Protein AF-A0A1Y0BG69-F1 (afdb_monomer_lite)

Sequence (122 aa):
MMGEAATEIIRYAQQEHMDLIALATHGRSGLQRWFYGSVAEKVLHTARTPLLLIRPVTQQELSPRDLSAIVVPLDGSPLAEVALPVAAAIATRCNAPLILLRVIEIVAIAFADPTGMAGTNY

Radius of gyration: 22.8 Å; chains: 1; bounding box: 70×33×50 Å

Secondary structure (DSSP, 8-state):
--S-HHHHHHHHHHHTT-S-EEEEPP-S--SSS----HHHHHHHHH--S-EEEE--SSSSPPPGGG---EEEE--S-HHHHTHHHHHHHHHHHHT--EEEE---------PPPS--------

Structure (mmCIF, N/CA/C/O backbone):
data_AF-A0A1Y0BG69-F1
#
_entry.id   AF-A0A1Y0BG69-F1
#
loop_
_atom_site.group_PDB
_atom_site.id
_atom_site.type_symbol
_atom_site.label_atom_id
_atom_site.label_alt_id
_atom_site.label_comp_id
_atom_site.label_asym_id
_atom_site.label_entity_id
_atom_site.label_seq_id
_atom_site.pdbx_PDB_ins_code
_atom_site.Cartn_x
_atom_site.Cartn_y
_atom_site.Cartn_z
_atom_site.occupancy
_atom_site.B_iso_or_equiv
_atom_site.auth_seq_id
_atom_site.auth_comp_id
_atom_site.auth_asym_id
_atom_site.auth_atom_id
_atom_site.pdbx_PDB_model_num
ATOM 1 N N . MET A 1 1 ? -10.987 15.325 19.977 1.00 65.94 1 MET A N 1
ATOM 2 C CA . MET A 1 1 ? -9.513 15.229 19.927 1.00 65.94 1 MET A CA 1
ATOM 3 C C . MET A 1 1 ? -8.950 16.641 19.918 1.00 65.94 1 MET A C 1
ATOM 5 O O . MET A 1 1 ? -9.522 17.489 19.244 1.00 65.94 1 MET A O 1
ATOM 9 N N . MET A 1 2 ? -7.912 16.911 20.706 1.00 77.25 2 MET A N 1
ATOM 10 C CA . MET A 1 2 ? -7.220 18.206 20.789 1.00 77.25 2 MET A CA 1
ATOM 11 C C . MET A 1 2 ? -5.729 17.906 20.650 1.00 77.25 2 MET A C 1
ATOM 13 O O . MET A 1 2 ? -5.201 17.156 21.464 1.00 77.25 2 MET A O 1
ATOM 17 N N . GLY A 1 3 ? -5.064 18.452 19.634 1.00 85.56 3 GLY A N 1
ATOM 18 C CA . GLY A 1 3 ? -3.651 18.179 19.383 1.00 85.56 3 GLY A CA 1
ATOM 19 C C . GLY A 1 3 ? -3.270 18.314 17.914 1.00 85.56 3 GLY A C 1
ATOM 20 O O . GLY A 1 3 ? -4.076 18.695 17.066 1.00 85.56 3 GLY A O 1
ATOM 21 N N . GLU A 1 4 ? -2.017 17.998 17.612 1.00 93.00 4 GLU A N 1
ATOM 22 C CA . GLU A 1 4 ? -1.519 17.942 16.242 1.00 93.00 4 GLU A CA 1
ATOM 23 C C . GLU A 1 4 ? -2.142 16.758 15.486 1.00 93.00 4 GLU A C 1
ATOM 25 O O . GLU A 1 4 ? -2.043 15.612 15.925 1.00 93.00 4 GLU A O 1
ATOM 30 N N . ALA A 1 5 ? -2.721 17.023 14.311 1.00 92.75 5 ALA A N 1
ATOM 31 C CA . ALA A 1 5 ? -3.519 16.056 13.557 1.00 92.75 5 ALA A CA 1
ATOM 32 C C . ALA A 1 5 ? -2.838 14.691 13.348 1.00 92.75 5 ALA A C 1
ATOM 34 O O . ALA A 1 5 ? -3.445 13.668 13.638 1.00 92.75 5 ALA A O 1
ATOM 35 N N . ALA A 1 6 ? -1.581 14.651 12.890 1.00 94.00 6 ALA A N 1
ATOM 36 C CA . ALA A 1 6 ? -0.883 13.384 12.644 1.00 94.00 6 ALA A CA 1
ATOM 37 C C . ALA A 1 6 ? -0.723 12.549 13.923 1.00 94.00 6 ALA A C 1
ATOM 39 O O . ALA A 1 6 ? -0.935 11.339 13.914 1.00 94.00 6 ALA A O 1
ATOM 40 N N . THR A 1 7 ? -0.389 13.212 15.029 1.00 95.62 7 THR A N 1
ATOM 41 C CA . THR A 1 7 ? -0.216 12.577 16.336 1.00 95.62 7 THR A CA 1
ATOM 42 C C . THR A 1 7 ? -1.546 12.023 16.852 1.00 95.62 7 THR A C 1
ATOM 44 O O . THR A 1 7 ? -1.593 10.885 17.316 1.00 95.62 7 THR A O 1
ATOM 47 N N . GLU A 1 8 ? -2.635 12.786 16.723 1.00 97.12 8 GLU A N 1
ATOM 48 C CA . GLU A 1 8 ? -3.981 12.327 17.092 1.00 97.12 8 GLU A CA 1
ATOM 49 C C . GLU A 1 8 ? -4.439 11.139 16.232 1.00 97.12 8 GLU A C 1
ATOM 51 O O . GLU A 1 8 ? -4.952 10.167 16.777 1.00 97.12 8 GLU A O 1
ATOM 56 N N . ILE A 1 9 ? -4.213 11.184 14.912 1.00 96.00 9 ILE A N 1
ATOM 57 C CA . ILE A 1 9 ? -4.584 10.108 13.976 1.00 96.00 9 ILE A CA 1
ATOM 58 C C . ILE A 1 9 ? -3.878 8.802 14.346 1.00 96.00 9 ILE A C 1
ATOM 60 O O . ILE A 1 9 ? -4.528 7.764 14.456 1.00 96.00 9 ILE A O 1
ATOM 64 N N . ILE A 1 10 ? -2.559 8.847 14.564 1.00 96.56 10 ILE A N 1
ATOM 65 C CA . ILE A 1 10 ? -1.777 7.658 14.932 1.00 96.56 10 ILE A CA 1
ATOM 66 C C . ILE A 1 10 ? -2.250 7.113 16.276 1.00 96.56 10 ILE A C 1
ATOM 68 O O . ILE A 1 10 ? -2.449 5.906 16.409 1.00 96.56 10 ILE A O 1
ATOM 72 N N . ARG A 1 11 ? -2.450 7.992 17.266 1.00 96.00 11 ARG A N 1
ATOM 73 C CA . ARG A 1 11 ? -2.898 7.570 18.592 1.00 96.00 11 ARG A CA 1
ATOM 74 C C . ARG A 1 11 ? -4.264 6.904 18.523 1.00 96.00 11 ARG A C 1
ATOM 76 O O . ARG A 1 11 ? -4.426 5.826 19.079 1.00 96.00 11 ARG A O 1
ATOM 83 N N . TYR A 1 12 ? -5.208 7.516 17.815 1.00 96.50 12 TYR A N 1
ATOM 84 C CA . TYR A 1 12 ? -6.544 6.965 17.631 1.00 96.50 12 TYR A CA 1
ATOM 85 C C . TYR A 1 12 ? -6.490 5.598 16.942 1.00 96.50 12 TYR A C 1
ATOM 87 O O . TYR A 1 12 ? -7.056 4.636 17.449 1.00 96.50 12 TYR A O 1
ATOM 95 N N . ALA A 1 13 ? -5.733 5.476 15.845 1.00 97.19 13 ALA A N 1
ATOM 96 C CA . ALA A 1 13 ? -5.577 4.207 15.136 1.00 97.19 13 ALA A CA 1
ATOM 97 C C . ALA A 1 13 ? -4.989 3.098 16.024 1.00 97.19 13 ALA A C 1
ATOM 99 O O . ALA A 1 13 ? -5.405 1.947 15.926 1.00 97.19 13 ALA A O 1
ATOM 100 N N . GLN A 1 14 ? -4.048 3.437 16.908 1.00 95.19 14 GLN A N 1
ATOM 101 C CA . GLN A 1 14 ? -3.461 2.484 17.851 1.00 95.19 14 GLN A CA 1
ATOM 102 C C . GLN A 1 14 ? -4.418 2.104 18.986 1.00 95.19 14 GLN A C 1
ATOM 104 O O . GLN A 1 14 ? -4.497 0.930 19.335 1.00 95.19 14 GLN A O 1
ATOM 109 N N . GLN A 1 15 ? -5.117 3.082 19.567 1.00 96.25 15 GLN A N 1
ATOM 110 C CA . GLN A 1 15 ? -6.034 2.872 20.693 1.00 96.25 15 GLN A CA 1
ATOM 111 C C . GLN A 1 15 ? -7.259 2.057 20.290 1.00 96.25 15 GLN A C 1
ATOM 113 O O . GLN A 1 15 ? -7.677 1.175 21.030 1.00 96.25 15 GLN A O 1
ATOM 118 N N . GLU A 1 16 ? -7.794 2.327 19.103 1.00 97.06 16 GLU A N 1
ATOM 119 C CA . GLU A 1 16 ? -8.989 1.658 18.593 1.00 97.06 16 GLU A CA 1
ATOM 120 C C . GLU A 1 16 ? -8.660 0.416 17.752 1.00 97.06 16 GLU A C 1
ATOM 122 O O . GLU A 1 16 ? -9.549 -0.154 17.129 1.00 97.06 16 GLU A O 1
ATOM 127 N N . HIS A 1 17 ? -7.392 -0.013 17.718 1.00 95.50 17 HIS A N 1
ATOM 128 C CA . HIS A 1 17 ? -6.939 -1.186 16.964 1.00 95.50 17 HIS A CA 1
ATOM 129 C C . HIS A 1 17 ? -7.352 -1.160 15.482 1.00 95.50 17 HIS A C 1
ATOM 131 O O . HIS A 1 17 ? -7.807 -2.157 14.929 1.00 95.50 17 HIS A O 1
ATOM 137 N N . MET A 1 18 ? -7.197 -0.008 14.829 1.00 96.94 18 MET A N 1
ATOM 138 C CA . MET A 1 18 ? -7.481 0.125 13.402 1.00 96.94 18 MET A CA 1
ATOM 139 C C . MET A 1 18 ? -6.463 -0.660 12.569 1.00 96.94 18 MET A C 1
ATOM 141 O O . MET A 1 18 ? -5.253 -0.516 12.759 1.00 96.94 18 MET A O 1
ATOM 145 N N . ASP A 1 19 ? -6.956 -1.411 11.583 1.00 94.94 19 ASP A N 1
ATOM 146 C CA . ASP A 1 19 ? -6.126 -2.222 10.681 1.00 94.94 19 ASP A CA 1
ATOM 147 C C . ASP A 1 19 ? -5.559 -1.436 9.482 1.00 94.94 19 ASP A C 1
ATOM 149 O O . ASP A 1 19 ? -4.646 -1.903 8.800 1.00 94.94 19 ASP A O 1
ATOM 153 N N . LEU A 1 20 ? -6.100 -0.246 9.193 1.00 94.75 20 LEU A N 1
ATOM 154 C CA . LEU A 1 20 ? -5.717 0.579 8.044 1.00 94.75 20 LEU A CA 1
ATOM 155 C C . LEU A 1 20 ? -6.001 2.062 8.306 1.00 94.75 20 LEU A C 1
ATOM 157 O O . LEU A 1 20 ? -7.072 2.417 8.797 1.00 94.75 20 LEU A O 1
ATOM 161 N N . ILE A 1 21 ? -5.086 2.941 7.895 1.00 95.94 21 ILE A N 1
ATOM 162 C CA . ILE A 1 21 ? -5.324 4.389 7.826 1.00 95.94 21 ILE A CA 1
ATOM 163 C C . ILE A 1 21 ? -5.348 4.809 6.352 1.00 95.94 21 ILE A C 1
ATOM 165 O O . ILE A 1 21 ? -4.361 4.642 5.637 1.00 95.94 21 ILE A O 1
ATOM 169 N N . ALA A 1 22 ? -6.460 5.385 5.894 1.00 92.81 22 ALA A N 1
ATOM 170 C CA . ALA A 1 22 ? -6.577 5.953 4.553 1.00 92.81 22 ALA A CA 1
ATOM 171 C C . ALA A 1 22 ? -6.403 7.479 4.591 1.00 92.81 22 ALA A C 1
ATOM 173 O O . ALA A 1 22 ? -7.084 8.163 5.355 1.00 92.81 22 ALA A O 1
ATOM 174 N N . LEU A 1 23 ? -5.505 8.021 3.765 1.00 91.00 23 LEU A N 1
ATOM 175 C CA . LEU A 1 23 ? -5.225 9.458 3.695 1.00 91.00 23 LEU A CA 1
ATOM 176 C C . LEU A 1 23 ? -5.242 9.955 2.253 1.00 91.00 23 LEU A C 1
ATOM 178 O O . LEU A 1 23 ? -4.667 9.336 1.358 1.00 91.00 23 LEU A O 1
ATOM 182 N N . ALA A 1 24 ? -5.832 11.129 2.042 1.00 84.25 24 ALA A N 1
ATOM 183 C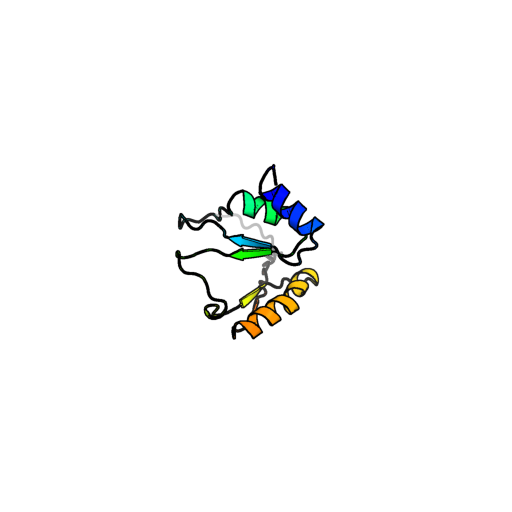 CA . ALA A 1 24 ? -5.679 11.867 0.797 1.00 84.25 24 ALA A CA 1
ATOM 184 C C . ALA A 1 24 ? -4.398 12.718 0.828 1.00 84.25 24 ALA A C 1
ATOM 186 O O . ALA A 1 24 ? -4.107 13.414 1.802 1.00 84.25 24 ALA A O 1
ATOM 187 N N . THR A 1 25 ? -3.641 12.695 -0.265 1.00 79.06 25 THR A N 1
ATOM 188 C CA . THR A 1 25 ? -2.499 13.589 -0.502 1.00 79.06 25 THR A CA 1
ATOM 189 C C . THR A 1 25 ? -2.959 14.796 -1.321 1.00 79.06 25 THR A C 1
ATOM 191 O O . THR A 1 25 ? -3.876 14.695 -2.131 1.00 79.06 25 THR A O 1
ATOM 194 N N . HIS A 1 26 ? -2.387 15.980 -1.097 1.00 69.06 26 HIS A N 1
ATOM 195 C CA . HIS A 1 26 ? -2.846 17.186 -1.791 1.00 69.06 26 HIS A CA 1
ATOM 196 C C . HIS A 1 26 ? -2.3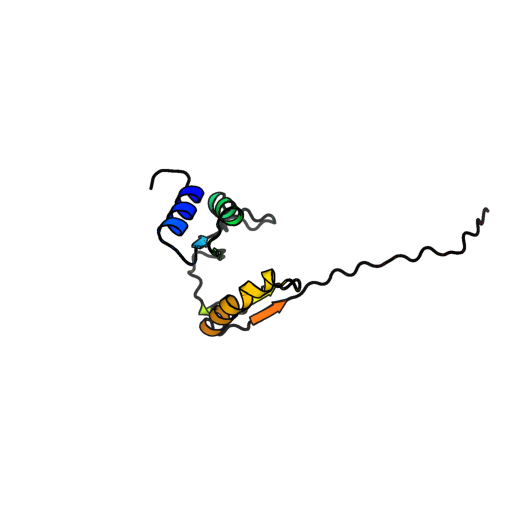64 17.195 -3.252 1.00 69.06 26 HIS A C 1
ATOM 198 O O . HIS A 1 26 ? -1.179 17.038 -3.524 1.00 69.06 26 HIS A O 1
ATOM 204 N N . GLY A 1 27 ? -3.290 17.411 -4.195 1.00 55.09 27 GLY A N 1
ATOM 205 C CA . GLY A 1 27 ? -3.038 17.404 -5.645 1.00 55.09 27 GLY A CA 1
ATOM 206 C C . GLY A 1 27 ? -2.989 18.781 -6.321 1.00 55.09 27 GLY A C 1
ATOM 207 O O . GLY A 1 27 ? -3.042 18.845 -7.544 1.00 55.09 27 GLY A O 1
ATOM 208 N N . ARG A 1 28 ? -2.920 19.894 -5.571 1.00 49.47 28 ARG A N 1
ATOM 209 C CA . ARG A 1 28 ? -3.156 21.246 -6.127 1.00 49.47 28 ARG A CA 1
ATOM 210 C C . ARG A 1 28 ? -2.051 21.840 -7.012 1.00 49.47 28 ARG A C 1
ATOM 212 O O . ARG A 1 28 ? -2.241 22.934 -7.529 1.00 49.47 28 ARG A O 1
ATOM 219 N N . SER A 1 29 ? -0.944 21.157 -7.262 1.00 50.53 29 SER A N 1
ATOM 220 C CA . SER A 1 29 ? 0.037 21.628 -8.241 1.00 50.53 29 SER A CA 1
ATOM 221 C C . SER A 1 29 ? 0.727 20.443 -8.894 1.00 50.53 29 SER A C 1
ATOM 223 O O . SER A 1 29 ? 1.465 19.686 -8.265 1.00 50.53 29 SER A O 1
ATOM 225 N N . GLY A 1 30 ? 0.476 20.253 -10.186 1.00 52.00 30 GLY A N 1
ATOM 226 C CA . GLY A 1 30 ? 1.339 19.414 -10.999 1.00 52.00 30 GLY A CA 1
ATOM 227 C C . GLY A 1 30 ? 2.713 20.066 -11.073 1.00 52.00 30 GLY A C 1
ATOM 228 O O . GLY A 1 30 ? 2.895 20.927 -11.911 1.00 52.00 30 GLY A O 1
ATOM 229 N N . LEU A 1 31 ? 3.652 19.703 -10.195 1.00 45.22 31 LEU A N 1
ATOM 230 C CA . LEU A 1 31 ? 5.086 19.945 -10.375 1.00 45.22 31 LEU A CA 1
ATOM 231 C C . LEU A 1 31 ? 5.898 19.025 -9.437 1.00 45.22 31 LEU A C 1
ATOM 233 O O . LEU A 1 31 ? 5.801 19.132 -8.222 1.00 45.22 31 LEU A O 1
ATOM 237 N N . GLN A 1 32 ? 6.663 18.116 -10.048 1.00 47.34 32 GLN A N 1
ATOM 238 C CA . GLN A 1 32 ? 7.949 17.469 -9.697 1.00 47.34 32 GLN A CA 1
ATOM 239 C C . GLN A 1 32 ? 8.396 17.125 -8.258 1.00 47.34 32 GLN A C 1
ATOM 241 O O . GLN A 1 32 ? 9.358 16.366 -8.130 1.00 47.34 32 GLN A O 1
ATOM 246 N N . ARG A 1 33 ? 7.758 17.569 -7.175 1.00 52.25 33 ARG A N 1
ATOM 247 C CA . ARG A 1 33 ? 8.136 17.160 -5.817 1.00 52.25 33 ARG A CA 1
ATOM 248 C C . ARG A 1 33 ? 6.890 16.888 -4.997 1.00 52.25 33 ARG A C 1
ATOM 250 O O . ARG A 1 33 ? 6.041 17.748 -4.805 1.00 52.25 33 ARG A O 1
ATOM 257 N N . TRP A 1 34 ? 6.767 15.632 -4.599 1.00 55.00 34 TRP A N 1
ATOM 258 C CA . TRP A 1 34 ? 5.661 15.083 -3.843 1.00 55.00 34 TRP A CA 1
ATOM 259 C C . TRP A 1 34 ? 5.578 15.791 -2.490 1.00 55.00 34 TRP A C 1
ATOM 261 O O . TRP A 1 34 ? 6.218 15.365 -1.535 1.00 55.00 34 TRP A O 1
ATOM 271 N N . PHE A 1 35 ? 4.807 16.868 -2.378 1.00 54.78 35 PHE A N 1
ATOM 272 C CA . PHE A 1 35 ? 4.401 17.354 -1.065 1.00 54.78 35 PHE A CA 1
ATOM 273 C C . PHE A 1 35 ? 3.239 16.469 -0.606 1.00 54.78 35 PHE A C 1
ATOM 275 O O . PHE A 1 35 ? 2.065 16.810 -0.766 1.00 54.78 35 PHE A O 1
ATOM 282 N N . TYR A 1 36 ? 3.568 15.282 -0.077 1.00 60.56 36 TYR A N 1
ATOM 283 C CA . TYR A 1 36 ? 2.692 14.594 0.869 1.00 60.56 36 TYR A CA 1
ATOM 284 C C . TYR A 1 36 ? 2.293 15.672 1.882 1.00 60.56 36 TYR A C 1
ATOM 286 O O . TYR A 1 36 ? 3.173 16.272 2.485 1.00 60.56 36 TYR A O 1
ATOM 294 N N . GLY A 1 37 ? 1.014 16.056 1.978 1.00 70.25 37 GLY A N 1
ATOM 295 C CA . GLY A 1 37 ? 0.625 17.141 2.893 1.00 70.25 37 GLY A CA 1
ATOM 296 C C . GLY A 1 37 ? 1.220 16.892 4.286 1.00 70.25 37 GLY A C 1
ATOM 297 O O . GLY A 1 37 ? 1.366 15.732 4.662 1.00 70.25 37 GLY A O 1
ATOM 298 N N . SER A 1 38 ? 1.564 17.937 5.043 1.00 79.12 38 SER A N 1
ATOM 299 C CA . SER A 1 38 ? 2.363 17.817 6.283 1.00 79.12 38 SER A CA 1
ATOM 300 C C . SER A 1 38 ? 1.864 16.743 7.263 1.00 79.12 38 SER A C 1
ATOM 302 O O . SER A 1 38 ? 2.656 16.079 7.927 1.00 79.12 38 SER A O 1
ATOM 304 N N . VAL A 1 39 ? 0.549 16.510 7.311 1.00 89.31 39 VAL A N 1
ATOM 305 C CA . VAL A 1 39 ? -0.065 15.417 8.078 1.00 89.31 39 VAL A CA 1
ATOM 306 C C . VAL A 1 39 ? 0.253 14.042 7.483 1.00 89.31 39 VAL A C 1
ATOM 308 O O . VAL A 1 39 ? 0.705 13.160 8.205 1.00 89.31 39 VAL A O 1
ATOM 311 N N . ALA A 1 40 ? 0.033 13.846 6.181 1.00 89.50 40 ALA A N 1
ATOM 312 C CA . ALA A 1 40 ? 0.264 12.568 5.510 1.00 89.50 40 ALA A CA 1
ATOM 313 C C . ALA A 1 40 ? 1.737 12.153 5.547 1.00 89.50 40 ALA A C 1
ATOM 315 O O . ALA A 1 40 ? 2.028 10.984 5.782 1.00 89.50 40 ALA A O 1
ATOM 316 N N . GLU A 1 41 ? 2.657 13.105 5.388 1.00 88.38 41 GLU A N 1
ATOM 317 C CA . GLU A 1 41 ? 4.092 12.853 5.522 1.00 88.38 41 GLU A CA 1
ATOM 318 C C . GLU A 1 41 ? 4.447 12.375 6.933 1.00 88.38 41 GLU A C 1
ATOM 320 O O . GLU A 1 41 ? 5.126 11.361 7.102 1.00 88.38 41 GLU A O 1
ATOM 325 N N . LYS A 1 42 ? 3.946 13.061 7.964 1.00 91.88 42 LYS A N 1
ATOM 326 C CA . LYS A 1 42 ? 4.232 12.689 9.350 1.00 91.88 42 LYS A CA 1
ATOM 327 C C . LYS A 1 42 ? 3.630 11.335 9.729 1.00 91.88 42 LYS A C 1
ATOM 329 O O . LYS A 1 42 ? 4.280 10.559 10.433 1.00 91.88 42 LYS A O 1
ATOM 334 N N . VAL A 1 43 ? 2.424 11.030 9.244 1.00 94.56 43 VAL A N 1
ATOM 335 C CA . VAL A 1 43 ? 1.804 9.711 9.439 1.00 94.56 43 VAL A CA 1
ATOM 336 C C . VAL A 1 43 ? 2.606 8.627 8.719 1.00 94.56 43 VAL A C 1
ATOM 338 O O . VAL A 1 43 ? 2.909 7.616 9.342 1.00 94.56 43 VAL A O 1
ATOM 341 N N . LEU A 1 44 ? 3.030 8.859 7.472 1.00 92.88 44 LEU A N 1
ATOM 342 C CA . LEU A 1 44 ? 3.843 7.916 6.694 1.00 92.88 44 LEU A CA 1
ATOM 343 C C . LEU A 1 44 ? 5.128 7.497 7.416 1.00 92.88 44 LEU A C 1
ATOM 345 O O . LEU A 1 44 ? 5.468 6.319 7.421 1.00 92.88 44 LEU A O 1
ATOM 349 N N . HIS A 1 45 ? 5.819 8.443 8.048 1.00 92.50 45 HIS A N 1
ATOM 350 C CA . HIS A 1 45 ? 7.085 8.162 8.728 1.00 92.50 45 HIS A CA 1
ATOM 351 C C . HIS A 1 45 ? 6.927 7.512 10.110 1.00 92.50 45 HIS A C 1
ATOM 353 O O . HIS A 1 45 ? 7.884 6.931 10.617 1.00 92.50 45 HIS A O 1
ATOM 359 N N . THR A 1 46 ? 5.758 7.634 10.745 1.00 94.88 46 THR A N 1
ATOM 360 C CA . THR A 1 46 ? 5.603 7.307 12.176 1.00 94.88 46 THR A CA 1
ATOM 361 C C . THR A 1 46 ? 4.612 6.174 12.437 1.00 94.88 46 THR A C 1
ATOM 363 O O . THR A 1 46 ? 4.714 5.480 13.452 1.00 94.88 46 THR A O 1
ATOM 366 N N . ALA A 1 47 ? 3.623 5.988 11.563 1.00 94.69 47 ALA A N 1
ATOM 367 C CA . ALA A 1 47 ? 2.585 4.990 11.761 1.00 94.69 47 ALA A CA 1
ATOM 368 C C . ALA A 1 47 ? 3.153 3.568 11.681 1.00 94.69 47 ALA A C 1
ATOM 370 O O . ALA A 1 47 ? 3.986 3.249 10.840 1.00 94.69 47 ALA A O 1
ATOM 371 N N . ARG A 1 48 ? 2.650 2.698 12.561 1.00 93.19 48 ARG A N 1
ATOM 372 C CA . ARG A 1 48 ? 2.874 1.243 12.499 1.00 93.19 48 ARG A CA 1
ATOM 373 C C . ARG A 1 48 ? 1.699 0.499 11.861 1.00 93.19 48 ARG A C 1
ATOM 375 O O . ARG A 1 48 ? 1.824 -0.672 11.533 1.00 93.19 48 ARG A O 1
ATOM 382 N N . THR A 1 49 ? 0.566 1.180 11.714 1.00 94.81 49 THR A N 1
ATOM 383 C CA . THR A 1 49 ? -0.628 0.681 11.033 1.00 94.81 49 THR A CA 1
ATOM 384 C C . THR A 1 49 ? -0.436 0.801 9.519 1.00 94.81 49 THR A C 1
ATOM 386 O O . THR A 1 49 ? 0.066 1.838 9.076 1.00 94.81 49 THR A O 1
ATOM 389 N N . PRO A 1 50 ? -0.843 -0.202 8.718 1.00 94.31 50 PRO A N 1
ATOM 390 C CA . PRO A 1 50 ? -0.868 -0.099 7.262 1.00 94.31 50 PRO A CA 1
ATOM 391 C C . PRO A 1 50 ? -1.522 1.198 6.765 1.00 94.31 50 PRO A C 1
ATOM 393 O O . PRO A 1 50 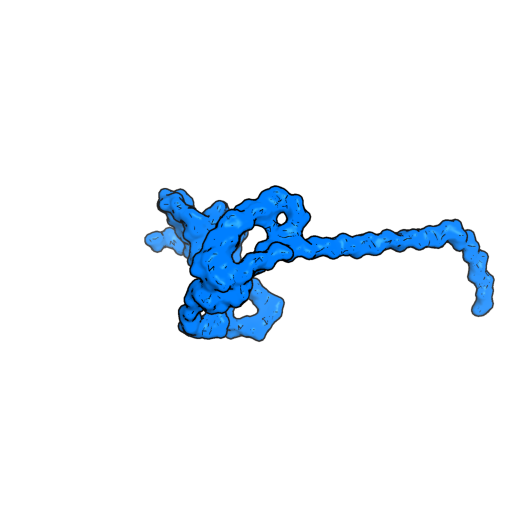? -2.492 1.686 7.352 1.00 94.31 50 PRO A O 1
ATOM 396 N N . LEU A 1 51 ? -1.002 1.749 5.664 1.00 93.94 51 LEU A N 1
ATOM 397 C CA . LEU A 1 51 ? -1.461 3.016 5.092 1.00 93.94 51 LEU A CA 1
ATOM 398 C C . LEU A 1 51 ? -1.970 2.838 3.659 1.00 93.94 51 LEU A C 1
ATOM 400 O O . LEU A 1 51 ? -1.314 2.203 2.835 1.00 93.94 51 LEU A O 1
ATOM 404 N N . LEU A 1 52 ? -3.096 3.480 3.345 1.00 91.81 52 LEU A N 1
ATOM 405 C CA . LEU A 1 52 ? -3.585 3.687 1.982 1.00 91.81 52 LEU A CA 1
ATOM 406 C C . LEU A 1 52 ? -3.492 5.177 1.645 1.00 91.81 52 LEU A C 1
ATOM 408 O O . LEU A 1 52 ? -4.248 5.991 2.175 1.00 91.81 52 LEU A O 1
ATOM 412 N N . LEU A 1 53 ? -2.571 5.543 0.754 1.00 89.50 53 LEU A N 1
ATOM 413 C CA . LEU A 1 53 ? -2.425 6.919 0.283 1.00 89.50 53 LEU A CA 1
ATOM 414 C C . LEU A 1 53 ? -3.139 7.096 -1.055 1.00 89.50 53 LEU A C 1
ATOM 416 O O . LEU A 1 53 ? -2.813 6.436 -2.038 1.00 89.50 53 LEU A O 1
ATOM 420 N N . ILE A 1 54 ? -4.093 8.020 -1.097 1.00 85.06 54 ILE A N 1
ATOM 421 C CA . ILE A 1 54 ? -4.885 8.324 -2.287 1.00 85.06 54 ILE A CA 1
ATOM 422 C C . ILE A 1 54 ? -4.470 9.697 -2.803 1.00 85.06 54 ILE A C 1
ATOM 424 O O . ILE A 1 54 ? -4.443 10.679 -2.059 1.00 85.06 54 ILE A O 1
ATOM 428 N N . ARG A 1 55 ? -4.142 9.786 -4.092 1.00 79.44 55 ARG A N 1
ATOM 429 C CA . ARG A 1 55 ? -3.921 11.067 -4.765 1.00 79.44 55 ARG A CA 1
ATOM 430 C C . ARG A 1 55 ? -5.160 11.407 -5.598 1.00 79.44 55 ARG A C 1
ATOM 432 O O . ARG A 1 55 ? -5.373 10.764 -6.623 1.00 79.44 55 ARG A O 1
ATOM 439 N N . PRO A 1 56 ? -5.964 12.405 -5.204 1.00 72.06 56 PRO A N 1
ATOM 440 C CA . PRO A 1 56 ? -7.075 12.861 -6.020 1.00 72.06 56 PRO A CA 1
ATOM 441 C C . PRO A 1 56 ? -6.518 13.558 -7.267 1.00 72.06 56 PRO A C 1
ATOM 443 O O . PRO A 1 56 ? -5.779 14.540 -7.168 1.00 72.06 56 PRO A O 1
ATOM 446 N N . VAL A 1 57 ? -6.834 13.018 -8.444 1.00 66.00 57 VAL A N 1
ATOM 447 C CA . VAL A 1 57 ? -6.480 13.624 -9.742 1.00 66.00 57 VAL A CA 1
ATOM 448 C C . VAL A 1 57 ? -7.526 14.670 -10.148 1.00 66.00 57 VAL A C 1
ATOM 450 O O . VAL A 1 57 ? -7.201 15.660 -10.797 1.00 66.00 57 VAL A O 1
ATOM 453 N N . THR A 1 58 ? -8.768 14.496 -9.693 1.00 67.25 58 THR A N 1
ATOM 454 C CA . THR A 1 58 ? -9.903 15.415 -9.852 1.00 67.25 58 THR A CA 1
ATOM 455 C C . THR A 1 58 ? -10.730 15.435 -8.555 1.00 67.25 58 THR A C 1
ATOM 457 O O . THR A 1 58 ? -10.396 14.744 -7.594 1.00 67.25 58 THR A O 1
ATOM 460 N N . GLN A 1 59 ? -11.812 16.223 -8.502 1.00 63.03 59 GLN A N 1
ATOM 461 C CA . GLN A 1 59 ? -12.811 16.130 -7.420 1.00 63.03 59 GLN A CA 1
ATOM 462 C C . GLN A 1 59 ? -13.706 14.882 -7.532 1.00 63.03 59 GLN A C 1
ATOM 464 O O . GLN A 1 59 ? -14.623 14.718 -6.735 1.00 63.03 59 GLN A O 1
ATOM 469 N N . GLN A 1 60 ? -13.472 14.024 -8.528 1.00 62.03 60 GLN A N 1
ATOM 470 C CA . GLN A 1 60 ? -14.242 12.808 -8.722 1.00 62.03 60 GLN A CA 1
ATOM 471 C C . GLN A 1 60 ? -13.798 11.748 -7.711 1.00 62.03 60 GLN A C 1
ATOM 473 O O . GLN A 1 60 ? -12.601 11.539 -7.496 1.00 62.03 60 GLN A O 1
ATOM 478 N N . GLU A 1 61 ? -14.767 11.083 -7.092 1.00 67.25 61 GLU A N 1
ATOM 479 C CA . GLU A 1 61 ? -14.505 9.935 -6.230 1.00 67.25 61 GLU A CA 1
ATOM 480 C C . GLU A 1 61 ? -13.873 8.818 -7.067 1.00 67.25 61 GLU A C 1
ATOM 482 O O . GLU A 1 61 ? -14.425 8.413 -8.089 1.00 67.25 61 GLU A O 1
ATOM 487 N N . LEU A 1 62 ? -12.698 8.337 -6.650 1.00 69.69 62 LEU A N 1
ATOM 488 C CA . LEU A 1 62 ? -12.104 7.144 -7.245 1.00 69.69 62 LEU A CA 1
ATOM 489 C C . LEU A 1 62 ? -12.928 5.937 -6.804 1.00 69.69 62 LEU A C 1
ATOM 491 O O . LEU A 1 62 ? -12.977 5.621 -5.612 1.00 69.69 62 LEU A O 1
ATOM 495 N N . SER A 1 63 ? -13.545 5.244 -7.756 1.00 77.06 63 SER A N 1
ATOM 496 C CA . SER A 1 63 ? -14.133 3.941 -7.484 1.00 77.06 63 SER A CA 1
ATOM 497 C C . SER A 1 63 ? -13.027 2.885 -7.481 1.00 77.06 63 SER A C 1
ATOM 499 O O . SER A 1 63 ? -12.147 2.922 -8.342 1.00 77.06 63 SER A O 1
ATOM 501 N N . PRO A 1 64 ? -13.075 1.872 -6.597 1.00 73.75 64 PRO A N 1
ATOM 502 C CA . PRO A 1 64 ? -12.184 0.715 -6.694 1.00 73.75 64 PRO A CA 1
ATOM 503 C C . PRO A 1 64 ? -12.199 0.050 -8.081 1.00 73.75 64 PRO A C 1
ATOM 505 O O . PRO A 1 64 ? -11.206 -0.536 -8.493 1.00 73.75 64 PRO A O 1
ATOM 508 N N . ARG A 1 65 ? -13.307 0.176 -8.827 1.00 73.62 65 ARG A N 1
ATOM 509 C CA . ARG A 1 65 ? -13.438 -0.346 -10.199 1.00 73.62 65 ARG A CA 1
ATOM 510 C C . ARG A 1 65 ? -12.678 0.459 -11.255 1.00 73.62 65 ARG A C 1
ATOM 512 O O . ARG A 1 65 ? -12.515 -0.035 -12.364 1.00 73.62 65 ARG A O 1
ATOM 519 N N . ASP A 1 66 ? -12.212 1.659 -10.921 1.00 79.88 66 ASP A N 1
ATOM 520 C CA . ASP A 1 66 ? -11.431 2.505 -11.827 1.00 79.88 66 ASP A CA 1
ATOM 521 C C . ASP A 1 66 ? -9.933 2.142 -11.802 1.00 79.88 66 ASP A C 1
ATOM 523 O O . ASP A 1 66 ? -9.139 2.692 -12.567 1.00 79.88 66 ASP A O 1
ATOM 527 N N . LEU A 1 67 ? -9.523 1.212 -10.927 1.00 81.50 67 LEU A N 1
ATOM 528 C CA . LEU A 1 67 ? -8.149 0.720 -10.869 1.00 81.50 67 LEU A CA 1
ATOM 529 C C . LEU A 1 67 ? -7.872 -0.221 -12.045 1.00 81.50 67 LEU A C 1
ATOM 531 O O . LEU A 1 67 ? -8.342 -1.354 -12.082 1.00 81.50 67 LEU A O 1
ATOM 535 N N . SER A 1 68 ? -7.059 0.239 -12.994 1.00 86.50 68 SER A N 1
ATOM 536 C CA . SER A 1 68 ? -6.695 -0.530 -14.190 1.00 86.50 68 SER A CA 1
ATOM 537 C C . SER A 1 68 ? -5.607 -1.578 -13.952 1.00 86.50 68 SER A C 1
ATOM 539 O O . SER A 1 68 ? -5.515 -2.535 -14.716 1.00 86.50 68 SER A O 1
ATOM 541 N N . ALA A 1 69 ? -4.776 -1.402 -12.924 1.00 91.44 69 ALA A N 1
ATOM 542 C CA . ALA A 1 69 ? -3.751 -2.345 -12.488 1.00 91.44 69 ALA A CA 1
ATOM 543 C C . ALA A 1 69 ? -3.255 -1.983 -11.082 1.00 91.44 69 ALA A C 1
ATOM 545 O O . ALA A 1 69 ? -3.291 -0.816 -10.682 1.00 91.44 69 ALA A O 1
ATOM 546 N N . ILE A 1 70 ? -2.734 -2.972 -10.357 1.00 94.56 70 ILE A N 1
ATOM 547 C CA . ILE A 1 70 ? -2.037 -2.780 -9.080 1.00 94.56 70 ILE A CA 1
ATOM 548 C C . ILE A 1 70 ? -0.609 -3.289 -9.234 1.00 94.56 70 ILE A C 1
ATOM 550 O O . ILE A 1 70 ? -0.401 -4.423 -9.651 1.00 94.56 70 ILE A O 1
ATOM 554 N N . VAL A 1 71 ? 0.376 -2.462 -8.885 1.00 96.50 71 VAL A N 1
ATOM 555 C CA . VAL A 1 71 ? 1.794 -2.837 -8.918 1.00 96.50 71 VAL A CA 1
ATOM 556 C C . VAL A 1 71 ? 2.287 -3.101 -7.500 1.00 96.50 71 VAL A C 1
ATOM 558 O O . VAL A 1 71 ? 2.074 -2.276 -6.613 1.00 96.50 71 VAL A O 1
ATOM 561 N N . VAL A 1 72 ? 2.988 -4.218 -7.301 1.00 97.25 72 VAL A N 1
ATOM 562 C CA . VAL A 1 72 ? 3.718 -4.520 -6.064 1.00 97.25 72 VAL A CA 1
ATOM 563 C C . VAL A 1 72 ? 5.216 -4.538 -6.372 1.00 97.25 72 VAL A C 1
ATOM 565 O O . VAL A 1 72 ? 5.673 -5.433 -7.091 1.00 97.25 72 VAL A O 1
ATOM 568 N N . PRO A 1 73 ? 5.989 -3.557 -5.875 1.00 96.06 73 PRO A N 1
ATOM 569 C CA . PRO A 1 73 ? 7.436 -3.578 -5.998 1.00 96.06 73 PRO A CA 1
ATOM 570 C C . PRO A 1 73 ? 8.031 -4.630 -5.056 1.00 96.06 73 PRO A C 1
ATOM 572 O O . PRO A 1 73 ? 7.675 -4.695 -3.881 1.00 96.06 73 PRO A O 1
ATOM 575 N N . LEU A 1 74 ? 8.953 -5.436 -5.574 1.00 95.94 74 LEU A N 1
ATOM 576 C CA . LEU A 1 74 ? 9.654 -6.482 -4.841 1.00 95.94 74 LEU A CA 1
ATOM 577 C C . LEU A 1 74 ? 11.160 -6.320 -5.036 1.00 95.94 74 LEU A C 1
ATOM 579 O O . LEU A 1 74 ? 11.662 -6.405 -6.157 1.00 95.94 74 LEU A O 1
ATOM 583 N N . ASP A 1 75 ? 11.889 -6.173 -3.937 1.00 91.88 75 ASP A N 1
ATOM 584 C CA . ASP A 1 75 ? 13.358 -6.175 -3.898 1.00 91.88 75 ASP A CA 1
ATOM 585 C C . ASP A 1 75 ? 13.939 -7.574 -3.605 1.00 91.88 75 ASP A C 1
ATOM 587 O O . ASP A 1 75 ? 15.151 -7.765 -3.596 1.00 91.88 75 ASP A O 1
ATOM 591 N N . GLY A 1 76 ? 13.071 -8.575 -3.410 1.00 89.12 76 GLY A N 1
ATOM 592 C CA . GLY A 1 76 ? 13.452 -9.934 -3.015 1.00 89.12 76 GLY A CA 1
ATOM 593 C C . GLY A 1 76 ? 13.642 -10.113 -1.510 1.00 89.12 76 GLY A C 1
ATOM 594 O O . GLY A 1 76 ? 13.990 -11.211 -1.080 1.00 89.12 76 GLY A O 1
ATOM 595 N N . SER A 1 77 ? 13.397 -9.071 -0.711 1.00 94.56 77 SER A N 1
ATOM 596 C CA . SER A 1 77 ? 13.318 -9.200 0.738 1.00 94.56 77 SER A CA 1
ATOM 597 C C . SER A 1 77 ? 11.973 -9.813 1.159 1.00 94.56 77 SER A C 1
ATOM 599 O O . SER A 1 77 ? 10.930 -9.479 0.586 1.00 94.56 77 SER A O 1
ATOM 601 N N . PRO A 1 78 ? 11.948 -10.634 2.227 1.00 93.69 78 PRO A N 1
ATOM 602 C CA . PRO A 1 78 ? 10.695 -11.094 2.823 1.00 93.69 78 PRO A CA 1
ATOM 603 C C . PRO A 1 78 ? 9.789 -9.943 3.281 1.00 93.69 78 PRO A C 1
ATOM 605 O O . PRO A 1 78 ? 8.572 -10.090 3.310 1.00 93.69 78 PRO A O 1
ATOM 608 N N . LEU A 1 79 ? 10.370 -8.787 3.631 1.00 91.62 79 LEU A N 1
ATOM 609 C CA . LEU A 1 79 ? 9.620 -7.615 4.078 1.00 91.62 79 LEU A CA 1
ATOM 610 C C . LEU A 1 79 ? 8.761 -7.025 2.952 1.00 91.62 79 LEU A C 1
ATOM 612 O O . LEU A 1 79 ? 7.605 -6.684 3.194 1.00 91.62 79 LEU A O 1
ATOM 616 N N . ALA A 1 80 ? 9.289 -6.941 1.728 1.00 91.62 80 ALA A N 1
ATOM 617 C CA . ALA A 1 80 ? 8.520 -6.473 0.576 1.00 91.62 80 ALA A CA 1
ATOM 618 C C . ALA A 1 80 ? 7.365 -7.429 0.224 1.00 91.62 80 ALA A C 1
ATOM 620 O O . ALA A 1 80 ? 6.284 -6.991 -0.174 1.00 91.62 80 ALA A O 1
ATOM 621 N N . GLU A 1 81 ? 7.555 -8.736 0.425 1.00 94.56 81 GLU A N 1
ATOM 622 C CA . GLU A 1 81 ? 6.544 -9.756 0.126 1.00 94.56 81 GLU A CA 1
ATOM 623 C C . GLU A 1 81 ? 5.326 -9.713 1.063 1.00 94.56 81 GLU A C 1
ATOM 625 O O . GLU A 1 81 ? 4.246 -10.165 0.677 1.00 94.56 81 GLU A O 1
ATOM 630 N N . VAL A 1 82 ? 5.439 -9.091 2.246 1.00 94.38 82 VAL A N 1
ATOM 631 C CA . VAL A 1 82 ? 4.311 -8.905 3.186 1.00 94.38 82 VAL A CA 1
ATOM 632 C C . VAL A 1 82 ? 3.141 -8.149 2.541 1.00 94.38 82 VAL A C 1
ATOM 634 O O . VAL A 1 82 ? 1.988 -8.348 2.926 1.00 94.38 82 VAL A O 1
ATOM 637 N N . ALA A 1 83 ? 3.398 -7.320 1.525 1.00 94.25 83 ALA A N 1
ATOM 638 C CA . ALA A 1 83 ? 2.348 -6.603 0.804 1.00 94.25 83 ALA A CA 1
ATOM 639 C C . ALA A 1 83 ? 1.504 -7.506 -0.118 1.00 94.25 83 ALA A C 1
ATOM 641 O O . ALA A 1 83 ? 0.377 -7.138 -0.461 1.00 94.25 83 ALA A O 1
ATOM 642 N N . LEU A 1 84 ? 2.014 -8.678 -0.524 1.00 96.19 84 LEU A N 1
ATOM 643 C CA . LEU A 1 84 ? 1.399 -9.513 -1.562 1.00 96.19 84 LEU A CA 1
ATOM 644 C C . LEU A 1 84 ? -0.018 -9.990 -1.216 1.00 96.19 84 LEU A C 1
ATOM 646 O O . LEU A 1 84 ? -0.896 -9.814 -2.063 1.00 96.19 84 LEU A O 1
ATOM 650 N N . PRO A 1 85 ? -0.304 -10.542 -0.017 1.00 95.75 85 PRO A N 1
ATOM 651 C CA . PRO A 1 85 ? -1.646 -11.039 0.285 1.00 95.75 85 PRO A CA 1
ATOM 652 C C . PRO A 1 85 ? -2.701 -9.927 0.246 1.00 95.75 85 PRO A C 1
ATOM 654 O O . PRO A 1 85 ? -3.780 -10.103 -0.321 1.00 95.75 85 PRO A O 1
ATOM 657 N N . VAL A 1 86 ? -2.368 -8.754 0.794 1.00 94.12 86 VAL A N 1
ATOM 658 C CA . VAL A 1 86 ? -3.268 -7.592 0.818 1.00 94.12 86 VAL A CA 1
ATOM 659 C C . VAL A 1 86 ? -3.461 -7.035 -0.592 1.00 94.12 86 VAL A C 1
ATOM 661 O O . VAL A 1 86 ? -4.597 -6.824 -1.019 1.00 94.12 86 VAL A O 1
ATOM 664 N N . ALA A 1 87 ? -2.379 -6.850 -1.350 1.00 95.06 87 ALA A N 1
ATOM 665 C CA . ALA A 1 87 ? -2.452 -6.343 -2.716 1.00 95.06 87 ALA A CA 1
ATOM 666 C C . ALA A 1 87 ? -3.241 -7.283 -3.642 1.00 95.06 87 ALA A C 1
ATOM 668 O O . ALA A 1 87 ? -4.067 -6.814 -4.425 1.00 95.06 87 ALA A O 1
ATOM 669 N N . ALA A 1 88 ? -3.062 -8.601 -3.510 1.00 95.75 88 ALA A N 1
ATOM 670 C CA . ALA A 1 88 ? -3.823 -9.598 -4.260 1.00 95.75 88 ALA A CA 1
ATOM 671 C C . ALA A 1 88 ? -5.323 -9.565 -3.926 1.00 95.75 88 ALA A C 1
ATOM 673 O O . ALA A 1 88 ? -6.161 -9.640 -4.830 1.00 95.75 88 ALA A O 1
ATOM 674 N N . ALA A 1 89 ? -5.676 -9.399 -2.647 1.00 94.25 89 ALA A N 1
ATOM 675 C CA . ALA A 1 89 ? -7.068 -9.253 -2.230 1.00 94.25 89 ALA A CA 1
ATOM 676 C C . ALA A 1 89 ? -7.710 -7.992 -2.833 1.00 94.25 89 ALA A C 1
ATOM 678 O O . ALA A 1 89 ? -8.833 -8.052 -3.340 1.00 94.25 89 ALA A O 1
ATOM 679 N N . ILE A 1 90 ? -6.996 -6.861 -2.836 1.00 92.31 90 ILE A N 1
ATOM 680 C CA . ILE A 1 90 ? -7.478 -5.617 -3.455 1.00 92.31 90 ILE A CA 1
ATOM 681 C C . ILE A 1 90 ? -7.630 -5.803 -4.970 1.00 92.31 90 ILE A C 1
ATOM 683 O O . ILE A 1 90 ? -8.699 -5.509 -5.501 1.00 92.31 90 ILE A O 1
ATOM 687 N N . ALA A 1 91 ? -6.618 -6.348 -5.650 1.00 94.00 91 ALA A N 1
ATOM 688 C CA . ALA A 1 91 ? -6.632 -6.596 -7.093 1.00 94.00 91 ALA A CA 1
ATOM 689 C C . ALA A 1 91 ? -7.839 -7.448 -7.507 1.00 94.00 91 ALA A C 1
ATOM 691 O O . ALA A 1 91 ? -8.600 -7.069 -8.398 1.00 94.00 91 ALA A O 1
ATOM 692 N N . THR A 1 92 ? -8.086 -8.534 -6.769 1.00 93.69 92 THR A N 1
ATOM 693 C CA . THR A 1 92 ? -9.233 -9.425 -6.988 1.00 93.69 92 THR A CA 1
ATOM 694 C C . THR A 1 92 ? -10.559 -8.677 -6.855 1.00 93.69 92 THR A C 1
ATOM 696 O O . THR A 1 92 ? -11.414 -8.766 -7.734 1.00 93.69 92 THR A O 1
ATOM 699 N N . ARG A 1 93 ? -10.740 -7.894 -5.782 1.00 92.19 93 ARG A N 1
ATOM 700 C CA . ARG A 1 93 ? -11.987 -7.141 -5.539 1.00 92.19 93 ARG A CA 1
ATOM 701 C C . ARG A 1 93 ? -12.213 -6.013 -6.545 1.00 92.19 93 ARG A C 1
ATOM 703 O O . ARG A 1 93 ? -13.360 -5.646 -6.790 1.00 92.19 93 ARG A O 1
ATOM 710 N N . CYS A 1 94 ? -11.138 -5.478 -7.114 1.00 90.69 94 CYS A N 1
ATOM 711 C CA . CYS A 1 94 ? -11.187 -4.420 -8.117 1.00 90.69 94 CYS A CA 1
ATOM 712 C C . CYS A 1 94 ? -11.280 -4.961 -9.551 1.00 90.69 94 CYS A C 1
ATOM 714 O O . CYS A 1 94 ? -11.463 -4.172 -10.471 1.00 90.69 94 CYS A O 1
ATOM 716 N N . ASN A 1 95 ? -11.183 -6.284 -9.752 1.00 92.19 95 ASN A N 1
ATOM 717 C CA . ASN A 1 95 ? -11.007 -6.901 -11.071 1.00 92.19 95 ASN A CA 1
ATOM 718 C C . ASN A 1 95 ? -9.826 -6.281 -11.847 1.00 92.19 95 ASN A C 1
ATOM 720 O O . ASN A 1 95 ? -9.903 -6.043 -13.053 1.00 92.19 95 AS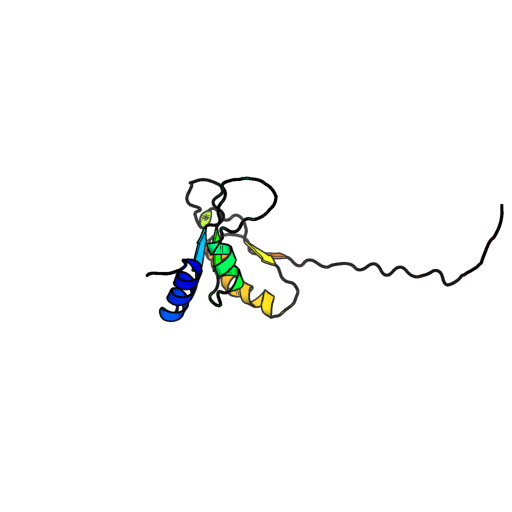N A O 1
ATOM 724 N N . ALA A 1 96 ? -8.742 -5.997 -11.124 1.00 93.62 96 ALA A N 1
ATOM 725 C CA . ALA A 1 96 ? -7.538 -5.375 -11.648 1.00 93.62 96 ALA A CA 1
ATOM 726 C C . ALA A 1 96 ? -6.398 -6.407 -11.707 1.00 93.62 96 ALA A C 1
ATOM 728 O O . ALA A 1 96 ? -6.237 -7.189 -10.766 1.00 93.62 96 ALA A O 1
ATOM 729 N N . PRO A 1 97 ? -5.573 -6.423 -12.766 1.00 96.12 97 PRO A N 1
ATOM 730 C CA . PRO A 1 97 ? -4.364 -7.234 -12.799 1.00 96.12 97 PRO A CA 1
ATOM 731 C C . PRO A 1 97 ? -3.384 -6.812 -11.693 1.00 96.12 97 PRO A C 1
ATOM 733 O O . PRO A 1 97 ? -3.170 -5.621 -11.455 1.00 96.12 97 PRO A O 1
ATOM 736 N N . LEU A 1 98 ? -2.761 -7.804 -11.050 1.00 96.81 98 LEU A N 1
ATOM 737 C CA . LEU A 1 98 ? -1.660 -7.611 -10.108 1.00 96.81 98 LEU A CA 1
ATOM 738 C C . LEU A 1 98 ? -0.326 -7.807 -10.837 1.00 96.81 98 LEU A C 1
ATOM 740 O O . LEU A 1 98 ? -0.044 -8.889 -11.350 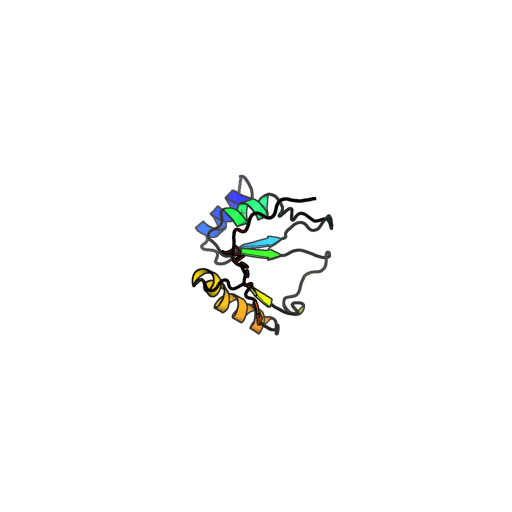1.00 96.81 98 LEU A O 1
ATOM 744 N N . ILE A 1 99 ? 0.494 -6.765 -10.872 1.00 97.50 99 ILE A N 1
ATOM 745 C CA . ILE A 1 99 ? 1.796 -6.746 -11.538 1.00 97.50 99 ILE A CA 1
ATOM 746 C C . ILE A 1 99 ? 2.882 -6.763 -10.465 1.00 97.50 99 ILE A C 1
ATOM 748 O O . ILE A 1 99 ? 2.940 -5.872 -9.619 1.00 97.50 99 ILE A O 1
ATOM 752 N N . LEU A 1 100 ? 3.768 -7.756 -10.510 1.00 97.12 100 LEU A N 1
ATOM 753 C CA . LEU A 1 100 ? 4.939 -7.817 -9.636 1.00 97.12 100 LEU A CA 1
ATOM 754 C C . LEU A 1 100 ? 6.130 -7.182 -10.354 1.00 97.12 100 LEU A C 1
ATOM 756 O O . LEU A 1 100 ? 6.517 -7.638 -11.430 1.00 97.12 100 LEU A O 1
ATOM 760 N N . LEU A 1 101 ? 6.698 -6.125 -9.776 1.00 97.00 101 LEU A N 1
ATOM 761 C CA . LEU A 1 101 ? 7.800 -5.371 -10.373 1.00 97.00 101 LEU A CA 1
ATOM 762 C C . LEU A 1 101 ? 9.068 -5.545 -9.539 1.00 97.00 101 LEU A C 1
ATOM 764 O O . LEU A 1 101 ? 9.078 -5.212 -8.360 1.00 97.00 101 LEU A O 1
ATOM 768 N N . ARG A 1 102 ? 10.162 -5.988 -10.161 1.00 95.06 102 ARG A N 1
ATOM 769 C CA . ARG A 1 102 ? 11.499 -5.974 -9.553 1.00 95.06 102 ARG A CA 1
ATOM 770 C C . ARG A 1 102 ? 12.429 -5.100 -10.381 1.00 95.06 102 ARG A C 1
ATOM 772 O O . ARG A 1 102 ? 12.518 -5.273 -11.593 1.00 95.06 102 ARG A O 1
ATOM 779 N N . VAL A 1 103 ? 13.135 -4.191 -9.714 1.00 94.06 103 VAL A N 1
ATOM 780 C CA . VAL A 1 103 ? 14.196 -3.374 -10.314 1.00 94.06 103 VAL A CA 1
ATOM 781 C C . VAL A 1 103 ? 15.540 -3.991 -9.936 1.00 94.06 103 VAL A C 1
ATOM 783 O O . VAL A 1 103 ? 15.775 -4.275 -8.766 1.00 94.06 103 VAL A O 1
ATOM 786 N N . ILE A 1 104 ? 16.398 -4.235 -10.928 1.00 91.69 104 ILE A N 1
ATOM 787 C CA . ILE A 1 104 ? 17.745 -4.787 -10.738 1.00 91.69 104 ILE A CA 1
ATOM 788 C C . ILE A 1 104 ? 18.741 -3.710 -11.158 1.00 91.69 104 ILE A C 1
ATOM 790 O O . ILE A 1 104 ? 18.770 -3.318 -12.324 1.00 91.69 104 ILE A O 1
ATOM 794 N N . GLU A 1 105 ? 19.554 -3.234 -10.219 1.00 83.31 105 GLU A N 1
ATOM 795 C CA . GLU A 1 105 ? 20.665 -2.338 -10.531 1.00 83.31 105 GLU A CA 1
ATOM 796 C C . GLU A 1 105 ? 21.852 -3.159 -11.045 1.00 83.31 105 GLU A C 1
ATOM 798 O O . GLU A 1 105 ? 22.379 -4.028 -10.351 1.00 83.31 105 GLU A O 1
ATOM 803 N N . ILE A 1 106 ? 22.268 -2.903 -12.286 1.00 81.12 106 ILE A N 1
ATOM 804 C CA . ILE A 1 106 ? 23.432 -3.562 -12.882 1.00 81.12 106 ILE A CA 1
ATOM 805 C C . ILE A 1 106 ? 24.656 -2.689 -12.609 1.00 81.12 106 ILE A C 1
ATOM 807 O O . ILE A 1 106 ? 24.838 -1.649 -13.242 1.00 81.12 106 ILE A O 1
ATOM 811 N N . VAL A 1 107 ? 25.513 -3.118 -11.681 1.00 82.19 107 VAL A N 1
ATOM 812 C CA . VAL A 1 107 ? 26.824 -2.49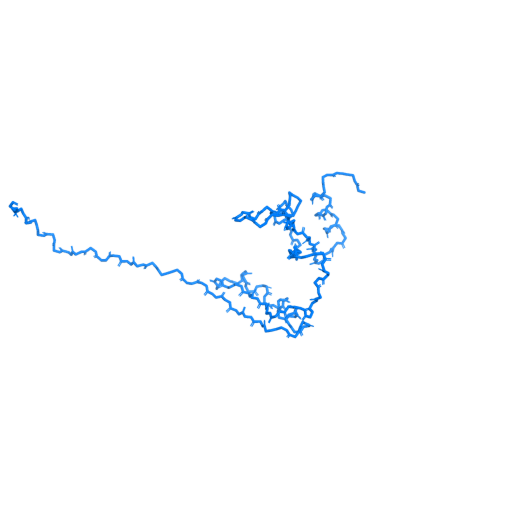1 -11.474 1.00 82.19 107 VAL A CA 1
ATOM 813 C C . VAL A 1 107 ? 27.793 -3.048 -12.514 1.00 82.19 107 VAL A C 1
ATOM 815 O O . VAL A 1 107 ? 28.216 -4.201 -12.433 1.00 82.19 107 VAL A O 1
ATOM 818 N N . ALA A 1 108 ? 28.143 -2.236 -13.510 1.00 79.56 108 ALA A N 1
ATOM 819 C CA . ALA A 1 108 ? 29.204 -2.578 -14.448 1.00 79.56 108 ALA A CA 1
ATOM 820 C C . ALA A 1 108 ? 30.560 -2.474 -13.736 1.00 79.56 108 ALA A C 1
ATOM 822 O O . ALA A 1 108 ? 30.969 -1.393 -13.312 1.00 79.56 108 ALA A O 1
ATOM 823 N N . ILE A 1 109 ? 31.263 -3.597 -13.603 1.00 76.31 109 ILE A N 1
ATOM 824 C CA . ILE A 1 109 ? 32.641 -3.597 -13.112 1.00 76.31 109 ILE A CA 1
ATOM 825 C C . ILE A 1 109 ? 33.538 -3.236 -14.296 1.00 76.31 109 ILE A C 1
ATOM 827 O O . ILE A 1 109 ? 33.637 -3.993 -15.262 1.00 76.31 109 ILE A O 1
ATOM 831 N N . ALA A 1 110 ? 34.183 -2.071 -14.233 1.00 73.69 110 ALA A N 1
ATOM 832 C CA . ALA A 1 110 ? 35.254 -1.736 -15.158 1.00 73.69 110 ALA A CA 1
ATOM 833 C C . ALA A 1 110 ? 36.472 -2.607 -14.821 1.00 73.69 110 ALA A C 1
ATOM 835 O O . ALA A 1 110 ? 37.059 -2.480 -13.746 1.00 73.69 110 ALA A O 1
ATOM 836 N N . PHE A 1 111 ? 36.848 -3.501 -15.731 1.00 67.50 111 PHE A N 1
ATOM 837 C CA . PHE A 1 111 ? 38.140 -4.167 -15.653 1.00 67.50 111 PHE A CA 1
ATOM 838 C C . PHE A 1 111 ? 39.213 -3.146 -16.035 1.00 67.50 111 PHE A C 1
ATOM 840 O O . PHE A 1 111 ? 39.211 -2.633 -17.152 1.00 67.50 111 PHE A O 1
ATOM 847 N N . ALA A 1 112 ? 40.102 -2.821 -15.094 1.00 67.81 112 ALA A N 1
ATOM 848 C CA . ALA A 1 112 ? 41.319 -2.094 -15.417 1.00 67.81 112 ALA A CA 1
ATOM 849 C C . ALA A 1 112 ? 42.168 -2.973 -16.342 1.00 67.81 112 ALA A C 1
ATOM 851 O O . ALA A 1 112 ? 42.423 -4.137 -16.027 1.00 67.81 112 ALA A O 1
ATOM 852 N N . ASP A 1 113 ? 42.572 -2.418 -17.481 1.00 66.19 113 ASP A N 1
ATOM 853 C CA . ASP A 1 113 ? 43.515 -3.051 -18.393 1.00 66.19 113 ASP A CA 1
ATOM 854 C C . ASP A 1 113 ? 44.837 -3.312 -17.634 1.00 66.19 113 ASP A C 1
ATOM 856 O O . ASP A 1 113 ? 45.457 -2.357 -17.154 1.00 66.19 113 ASP A O 1
ATOM 860 N N . PRO A 1 114 ? 45.269 -4.577 -17.454 1.00 61.03 114 PRO A N 1
ATOM 861 C CA . PRO A 1 114 ? 46.495 -4.894 -16.726 1.00 61.03 114 PRO A CA 1
ATOM 862 C C . PRO A 1 114 ? 47.763 -4.475 -17.483 1.00 61.03 114 PRO A C 1
ATOM 864 O O . PRO A 1 114 ? 48.852 -4.505 -16.905 1.00 61.03 114 PRO A O 1
ATOM 867 N N . THR A 1 115 ? 47.663 -4.060 -18.748 1.00 64.75 115 THR A N 1
ATOM 868 C CA . THR A 1 115 ? 48.808 -3.562 -19.511 1.00 64.75 115 THR A CA 1
ATOM 869 C C . THR A 1 115 ? 49.024 -2.066 -19.293 1.00 64.75 115 THR A C 1
ATOM 871 O O . THR A 1 115 ? 48.786 -1.229 -20.159 1.00 64.75 115 THR A O 1
ATOM 874 N N . GLY A 1 116 ? 49.558 -1.725 -18.118 1.00 61.31 116 GLY A N 1
ATOM 875 C CA . GLY A 1 116 ? 50.240 -0.453 -17.891 1.00 61.31 116 GLY A CA 1
ATOM 876 C C . GLY A 1 116 ? 51.476 -0.336 -18.787 1.00 61.31 116 GLY A C 1
ATOM 877 O O . GLY A 1 116 ? 52.587 -0.622 -18.354 1.00 61.31 116 GLY A O 1
ATOM 878 N N . MET A 1 117 ? 51.292 0.070 -20.040 1.00 56.47 117 MET A N 1
ATOM 879 C CA . MET A 1 117 ? 52.381 0.455 -20.936 1.00 56.47 117 MET A CA 1
ATOM 880 C C . MET A 1 117 ? 52.312 1.965 -21.138 1.00 56.47 117 MET A C 1
ATOM 882 O O . MET A 1 117 ? 51.511 2.484 -21.913 1.00 56.47 117 MET A O 1
ATOM 886 N N . ALA A 1 118 ? 53.163 2.660 -20.382 1.00 61.66 118 ALA A N 1
ATOM 887 C CA . ALA A 1 118 ? 53.492 4.059 -20.584 1.00 61.66 118 ALA A CA 1
ATOM 888 C C . ALA A 1 118 ? 53.993 4.259 -22.022 1.00 61.66 118 ALA A C 1
ATOM 890 O O . ALA A 1 118 ? 55.080 3.813 -22.381 1.00 61.66 118 ALA A O 1
ATOM 891 N N . GLY A 1 119 ? 53.185 4.925 -22.840 1.00 44.94 119 GLY A N 1
ATOM 892 C CA . GLY A 1 119 ? 53.561 5.395 -24.165 1.00 44.94 119 GLY A CA 1
ATOM 893 C C . GLY A 1 119 ? 53.551 6.912 -24.174 1.00 44.94 119 GLY A C 1
ATOM 894 O O . GLY A 1 119 ? 52.539 7.524 -24.497 1.00 44.94 119 GLY A O 1
ATOM 895 N N . THR A 1 120 ? 54.667 7.515 -23.773 1.00 52.12 120 THR A N 1
ATOM 896 C CA . THR A 1 120 ? 54.993 8.905 -24.104 1.00 52.12 120 THR A CA 1
ATOM 897 C C . THR A 1 120 ? 55.047 9.070 -25.630 1.00 52.12 120 THR A C 1
ATOM 899 O O . THR A 1 120 ? 55.392 8.117 -26.334 1.00 52.12 120 THR A O 1
ATOM 902 N N . ASN A 1 121 ? 54.838 10.314 -26.080 1.00 40.75 121 ASN A N 1
ATOM 903 C CA . ASN A 1 121 ? 55.097 10.905 -27.409 1.00 40.75 121 ASN A CA 1
ATOM 904 C C . ASN A 1 121 ? 53.823 11.044 -28.271 1.00 40.75 121 ASN A C 1
ATOM 906 O O . ASN A 1 121 ? 53.042 10.106 -28.370 1.00 40.75 121 ASN A O 1
ATOM 910 N N . TYR A 1 122 ? 53.521 12.180 -28.903 1.00 43.84 122 TYR A N 1
ATOM 911 C CA . TYR A 1 122 ? 54.359 13.243 -29.475 1.00 43.84 122 TYR A CA 1
ATOM 912 C C . TYR A 1 122 ? 53.644 14.600 -29.379 1.00 43.84 122 TYR A C 1
ATOM 914 O O . TYR A 1 122 ? 52.394 14.597 -29.462 1.00 43.84 122 TYR A O 1
#

pLDDT: mean 82.67, std 15.88, range [40.75, 97.5]

Foldseek 3Di:
DDDDQLVVQQVCCVVVVPQEDEDEADDPDPDDDRCRDPSSVSNVVDHPHHYHYDYDPDPDDDDLLNAQAAEQEDQPDPVSCVCVVVSVVSCVVNVHYYHYDYDDDDDDDDDDDPPPDDDDDD